Protein AF-0000000083708771 (afdb_homodimer)

InterPro domains:
  IPR000225 Armadillo [PS50176] (12-54)
  IPR011989 Armadillo-like helical [G3DSA:1.25.10.10] (1-60)
  IPR016024 Armadillo-type fold [SSF48371] (4-58)
  IPR044282 Armadillo repeat protein ABAP1/ARIA [PTHR46710] (1-66)

Radius of gyration: 15.19 Å; Cα contacts (8 Å, |Δi|>4): 179; chains: 2; bounding box: 45×36×31 Å

Sequence (158 aa):
DSHNQAGIAYNGGIEPLLKLLGTKNTSVQHNASFALYALADNEDNVAVIIKAGGFQKLHEGHFNAQLFIKVTNRTSFSHDSHNQAGIAYNGGIEPLLKLLGTKNTSVQHNASFALYALADNEDNVAVIIKAGGFQKLHEGHFNAQLFIKVTNRTSFSH

Foldseek 3Di:
DLVVLLVCLCVVLLVVLLVQLPDPDLVSVVVSLVVLLVQLVDVSSLVSCVVVVVVVSSVPRPDDPVS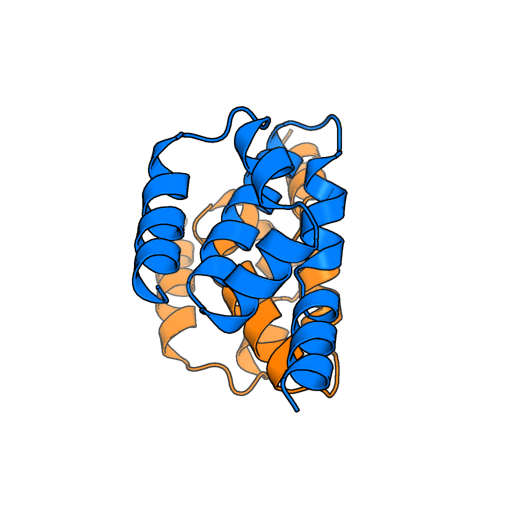VVVNVVVVVPVD/DLVVLLVCLCVVLVVVLLVQLPDPDLVSVVVSLVVLLVQLVDVSSLVSCVVVVVVVSSVPRPHDPVSVVVNVVVVVPVD

pLDDT: mean 77.41, std 18.1, range [29.41, 95.56]

Solvent-accessible surface area (backbone atoms only — not comparable to full-atom values): 8594 Å² total; per-residue (Å²): 105,71,68,62,51,39,50,44,44,37,74,21,44,47,47,68,31,56,58,37,52,71,48,90,46,64,68,26,24,49,44,16,50,52,23,51,53,56,47,40,74,37,70,69,43,36,54,43,38,52,75,72,48,40,56,61,57,49,59,71,36,93,51,68,71,70,61,50,47,58,49,49,54,54,60,57,56,78,107,105,72,67,63,51,40,50,44,44,38,74,21,44,48,47,67,30,55,57,39,53,71,48,90,46,64,68,27,24,49,45,15,50,51,25,50,52,55,46,38,74,37,69,70,40,35,54,42,38,52,75,71,48,41,55,62,55,49,61,70,37,93,53,67,71,68,61,50,49,59,49,50,55,54,59,57,56,80,108

Nearest PDB structures (foldseek):
  1g3j-assembly1_A  TM=8.060E-01  e=5.212E-01  Homo sapiens
  3sla-assembly5_E  TM=7.708E-01  e=6.229E-01  Homo sapiens
  1g3j-assembly1_A  TM=8.065E-01  e=5.931E-01  Homo sapiens
  3sla-assembly5_E  TM=7.714E-01  e=5.931E-01  Homo sapiens
  8j07-assembly1_t  TM=8.236E-01  e=2.654E+00  Homo sapiens

Secondary structure (DSSP, 8-state):
-HHHHHHHHIIIIIHHHHHHHTSS-HHHHHHHHHHHHHHTTSHHHHHHHHHTTHHHHHHHTT--THHHHHHHHHHTTT-/-HHHHHHHHIIIIIHHHHHHHTSS-HHHHHHHHHHHHHHTTSHHHHHHHHHTTHHHHHHHTT--THHHHHHHHHHTTT-

Structure (mmCIF, N/CA/C/O backbone):
data_AF-0000000083708771-model_v1
#
loop_
_entity.id
_entity.type
_entity.pdbx_description
1 polymer 'ARM repeat protein interacting WITH ABF2 protein'
#
loop_
_atom_site.group_PDB
_atom_site.id
_atom_site.type_symbol
_atom_site.label_atom_id
_atom_site.label_alt_id
_atom_site.label_comp_id
_atom_site.label_asym_id
_atom_site.label_entity_id
_atom_site.label_seq_id
_atom_site.pdbx_PDB_ins_code
_atom_site.Cartn_x
_atom_site.Cartn_y
_atom_site.Cartn_z
_atom_site.occupancy
_atom_site.B_iso_or_equiv
_atom_site.auth_seq_id
_atom_site.auth_comp_id
_atom_site.auth_asym_id
_atom_site.auth_atom_id
_atom_site.pdbx_PDB_model_num
ATOM 1 N N . ASP A 1 1 ? 10.445 -17.156 -13.078 1 48.72 1 ASP A N 1
ATOM 2 C CA . ASP A 1 1 ? 11.562 -16.297 -13.445 1 48.72 1 ASP A CA 1
ATOM 3 C C . ASP A 1 1 ? 11.547 -15 -12.633 1 48.72 1 ASP A C 1
ATOM 5 O O . ASP A 1 1 ? 10.5 -14.367 -12.492 1 48.72 1 ASP A O 1
ATOM 9 N N . SER A 1 2 ? 12.531 -14.945 -11.805 1 54.34 2 SER A N 1
ATOM 10 C CA . SER A 1 2 ? 12.727 -13.867 -10.852 1 54.34 2 SER A CA 1
ATOM 11 C C . SER A 1 2 ? 12.383 -12.516 -11.469 1 54.34 2 SER A C 1
ATOM 13 O O . SER A 1 2 ? 11.797 -11.648 -10.812 1 54.34 2 SER A O 1
ATOM 15 N N . HIS A 1 3 ? 12.781 -12.281 -12.789 1 56.25 3 HIS A N 1
ATOM 16 C CA . HIS A 1 3 ? 12.531 -11.008 -13.469 1 56.25 3 HIS A CA 1
ATOM 17 C C . HIS A 1 3 ? 11.039 -10.773 -13.664 1 56.25 3 HIS A C 1
ATOM 19 O O . HIS A 1 3 ? 10.562 -9.648 -13.516 1 56.25 3 HIS A O 1
ATOM 25 N N . ASN A 1 4 ? 10.344 -11.883 -14.023 1 63.12 4 ASN A N 1
ATOM 26 C CA . ASN A 1 4 ? 8.898 -11.758 -14.219 1 63.12 4 ASN A CA 1
ATOM 27 C C . ASN A 1 4 ? 8.188 -11.438 -12.906 1 63.12 4 ASN A C 1
ATOM 29 O O . ASN A 1 4 ? 7.297 -10.586 -12.867 1 63.12 4 ASN A O 1
ATOM 33 N N . GLN A 1 5 ? 8.867 -11.961 -11.859 1 71.5 5 GLN A N 1
ATOM 34 C CA . GLN A 1 5 ? 8.258 -11.742 -10.547 1 71.5 5 GLN A CA 1
ATOM 35 C C . GLN A 1 5 ? 8.523 -10.32 -10.055 1 71.5 5 GLN A C 1
ATOM 37 O O . GLN A 1 5 ? 7.645 -9.688 -9.461 1 71.5 5 GLN A O 1
ATOM 42 N N . ALA A 1 6 ? 9.734 -9.844 -10.523 1 74.69 6 ALA A N 1
ATOM 43 C CA . ALA A 1 6 ? 10.109 -8.492 -10.133 1 74.69 6 ALA A CA 1
ATOM 44 C C . ALA A 1 6 ? 9.203 -7.457 -10.797 1 74.69 6 ALA A C 1
ATOM 46 O O . ALA A 1 6 ? 8.789 -6.484 -10.156 1 74.69 6 ALA A O 1
ATOM 47 N N . GLY A 1 7 ? 8.93 -7.695 -12.047 1 83.44 7 GLY A N 1
ATOM 48 C CA . GLY A 1 7 ? 8.047 -6.785 -12.766 1 83.44 7 GLY A CA 1
ATOM 49 C C . GLY A 1 7 ? 6.621 -6.801 -12.25 1 83.44 7 GLY A C 1
ATOM 50 O O . GLY A 1 7 ? 5.98 -5.754 -12.148 1 83.44 7 GLY A O 1
ATOM 51 N N . ILE A 1 8 ? 6.207 -7.898 -11.914 1 84.56 8 ILE A N 1
ATOM 52 C CA . ILE A 1 8 ? 4.852 -8.055 -11.391 1 84.56 8 ILE A CA 1
ATOM 53 C C . ILE A 1 8 ? 4.734 -7.336 -10.047 1 84.56 8 ILE A C 1
ATOM 55 O O . ILE A 1 8 ? 3.771 -6.598 -9.812 1 84.56 8 ILE A O 1
ATOM 59 N N . ALA A 1 9 ? 5.75 -7.543 -9.242 1 86.5 9 ALA A N 1
ATOM 60 C CA . ALA A 1 9 ? 5.75 -6.859 -7.953 1 86.5 9 ALA A CA 1
ATOM 61 C C . ALA A 1 9 ? 5.781 -5.344 -8.133 1 86.5 9 ALA A C 1
ATOM 63 O O . ALA A 1 9 ? 5.012 -4.621 -7.5 1 86.5 9 ALA A O 1
ATOM 64 N N . TYR A 1 10 ? 6.609 -4.891 -9.07 1 91 10 TYR A N 1
ATOM 65 C CA . TYR A 1 10 ? 6.758 -3.461 -9.32 1 91 10 TYR A CA 1
ATOM 66 C C . TYR A 1 10 ? 5.449 -2.857 -9.82 1 91 10 TYR A C 1
ATOM 68 O O . TYR A 1 10 ? 4.988 -1.839 -9.297 1 91 10 TYR A O 1
ATOM 76 N N . ASN A 1 11 ? 4.805 -3.605 -10.664 1 85.81 11 ASN A N 1
ATOM 77 C CA . ASN A 1 11 ? 3.545 -3.123 -11.219 1 85.81 11 ASN A CA 1
ATOM 78 C C . ASN A 1 11 ? 2.377 -3.387 -10.273 1 85.81 11 ASN A C 1
ATOM 80 O O . ASN A 1 11 ? 1.306 -2.799 -10.43 1 85.81 11 ASN A O 1
ATOM 84 N N . GLY A 1 12 ? 2.613 -4.254 -9.312 1 86.5 12 GLY A N 1
ATOM 85 C CA . GLY A 1 12 ? 1.582 -4.707 -8.398 1 86.5 12 GLY A CA 1
ATOM 86 C C . GLY A 1 12 ? 1.463 -3.836 -7.16 1 86.5 12 GLY A C 1
ATOM 87 O O . GLY A 1 12 ? 1.267 -4.344 -6.055 1 86.5 12 GLY A O 1
ATOM 88 N N . GLY A 1 13 ? 1.704 -2.584 -7.27 1 92.25 13 GLY A N 1
ATOM 89 C CA . GLY A 1 13 ? 1.454 -1.682 -6.16 1 92.25 13 GLY A CA 1
ATOM 90 C C . GLY A 1 13 ? 2.678 -0.881 -5.754 1 92.25 13 GLY A C 1
ATOM 91 O O . GLY A 1 13 ? 2.559 0.255 -5.289 1 92.25 13 GLY A O 1
ATOM 92 N N . ILE A 1 14 ? 3.789 -1.375 -6.035 1 95 14 ILE A N 1
ATOM 93 C CA . ILE A 1 14 ? 5.004 -0.726 -5.555 1 95 14 ILE A CA 1
ATOM 94 C C . ILE A 1 14 ? 5.238 0.568 -6.332 1 95 14 ILE A C 1
ATOM 96 O O . ILE A 1 14 ? 5.496 1.618 -5.738 1 95 14 ILE A O 1
ATOM 100 N N . GLU A 1 15 ? 5.078 0.518 -7.602 1 95.19 15 GLU A N 1
ATOM 101 C CA . GLU A 1 15 ? 5.379 1.677 -8.438 1 95.19 15 GLU A CA 1
ATOM 102 C C . GLU A 1 15 ? 4.492 2.863 -8.07 1 95.19 15 GLU A C 1
ATOM 104 O O . GLU A 1 15 ? 4.988 3.959 -7.809 1 95.19 15 GLU A O 1
ATOM 109 N N . PRO A 1 16 ? 3.209 2.672 -8.078 1 95.38 16 PRO A N 1
ATOM 110 C CA . PRO A 1 16 ? 2.396 3.84 -7.727 1 95.38 16 PRO A CA 1
ATOM 111 C C . PRO A 1 16 ? 2.68 4.355 -6.316 1 95.38 16 PRO A C 1
ATOM 113 O O . PRO A 1 16 ? 2.631 5.566 -6.078 1 95.38 16 PRO A O 1
ATOM 116 N N . LEU A 1 17 ? 2.971 3.512 -5.414 1 95.56 17 LEU A N 1
ATOM 117 C CA . LEU A 1 17 ? 3.254 3.941 -4.051 1 95.56 17 LEU A CA 1
ATOM 118 C C . LEU A 1 17 ? 4.582 4.688 -3.977 1 95.56 17 LEU A C 1
ATOM 120 O O . LEU A 1 17 ? 4.707 5.672 -3.244 1 95.56 17 LEU A O 1
ATOM 124 N N . LEU A 1 18 ? 5.543 4.258 -4.777 1 94.5 18 LEU A N 1
ATOM 125 C CA . LEU A 1 18 ? 6.816 4.969 -4.836 1 94.5 18 LEU A CA 1
ATOM 126 C C . LEU A 1 18 ? 6.629 6.363 -5.422 1 94.5 18 LEU A C 1
ATOM 128 O O . LEU A 1 18 ? 7.242 7.324 -4.949 1 94.5 18 LEU A O 1
ATOM 132 N N . LYS A 1 19 ? 5.855 6.469 -6.367 1 93.69 19 LYS A N 1
ATOM 133 C CA . LYS A 1 19 ? 5.57 7.766 -6.973 1 93.69 19 LYS A CA 1
ATOM 134 C C . LYS A 1 19 ? 4.93 8.719 -5.969 1 93.69 19 LYS A C 1
ATOM 136 O O . LYS A 1 19 ? 5.23 9.914 -5.953 1 93.69 19 LYS A O 1
ATOM 141 N N . LEU A 1 20 ? 4.133 8.227 -5.137 1 93.12 20 LEU A N 1
ATOM 142 C CA . LEU A 1 20 ? 3.428 9.039 -4.148 1 93.12 20 LEU A CA 1
ATOM 143 C C . LEU A 1 20 ? 4.383 9.523 -3.066 1 93.12 20 LEU A C 1
ATOM 145 O O . LEU A 1 20 ? 4.102 10.508 -2.379 1 93.12 20 LEU A O 1
ATOM 149 N N . LEU A 1 21 ? 5.523 8.836 -2.895 1 90.5 21 LEU A N 1
ATOM 150 C CA . LEU A 1 21 ? 6.52 9.297 -1.938 1 90.5 21 LEU A CA 1
ATOM 151 C C . LEU A 1 21 ? 7.102 10.641 -2.367 1 90.5 21 LEU A C 1
ATOM 153 O O . LEU A 1 21 ? 7.629 11.391 -1.54 1 90.5 21 LEU A O 1
ATOM 157 N N . GLY A 1 22 ? 6.969 10.891 -3.639 1 88.5 22 GLY A N 1
ATOM 158 C CA . GLY A 1 22 ? 7.543 12.117 -4.164 1 88.5 22 GLY A CA 1
ATOM 159 C C . GLY A 1 22 ? 6.609 13.312 -4.055 1 88.5 22 GLY A C 1
ATOM 160 O O . GLY A 1 22 ? 6.977 14.43 -4.422 1 88.5 22 GLY A O 1
ATOM 161 N N . THR A 1 23 ? 5.516 13.133 -3.588 1 87.5 23 THR A N 1
ATOM 162 C CA . THR A 1 23 ? 4.543 14.211 -3.502 1 87.5 23 THR A CA 1
ATOM 163 C C . THR A 1 23 ? 4.863 15.141 -2.334 1 87.5 23 THR A C 1
ATOM 165 O O . THR A 1 23 ? 5.582 14.758 -1.409 1 87.5 23 THR A O 1
ATOM 168 N N . LYS A 1 24 ? 4.277 16.391 -2.354 1 85.81 24 LYS A N 1
ATOM 169 C CA . LYS A 1 24 ? 4.547 17.391 -1.315 1 85.81 24 LYS A CA 1
ATOM 170 C C . LYS A 1 24 ? 3.555 17.25 -0.163 1 85.81 24 LYS A C 1
ATOM 172 O O . LYS A 1 24 ? 3.73 17.875 0.886 1 85.81 24 LYS A O 1
ATOM 177 N N . ASN A 1 25 ? 2.66 16.438 -0.28 1 87.44 25 ASN A N 1
ATOM 178 C CA . ASN A 1 25 ? 1.674 16.25 0.779 1 87.44 25 ASN A CA 1
ATOM 179 C C . ASN A 1 25 ? 2.133 15.211 1.796 1 87.44 25 ASN A C 1
ATOM 181 O O . ASN A 1 25 ? 2.314 14.047 1.455 1 87.44 25 ASN A O 1
ATOM 185 N N . THR A 1 26 ? 2.256 15.672 3.018 1 87.44 26 THR A N 1
ATOM 186 C CA . THR A 1 26 ? 2.82 14.82 4.062 1 87.44 26 THR A CA 1
ATOM 187 C C . THR A 1 26 ? 1.908 13.625 4.34 1 87.44 26 THR A C 1
ATOM 189 O O . THR A 1 26 ? 2.385 12.523 4.602 1 87.44 26 THR A O 1
ATOM 192 N N . SER A 1 27 ? 0.647 13.797 4.371 1 86.88 27 SER A N 1
ATOM 193 C CA . SER A 1 27 ? -0.289 12.711 4.645 1 86.88 27 SER A CA 1
ATOM 194 C C . SER A 1 27 ? -0.213 11.633 3.57 1 86.88 27 SER A C 1
ATOM 196 O O . SER A 1 27 ? -0.247 10.438 3.875 1 86.88 27 SER A O 1
ATOM 198 N N . VAL A 1 28 ? -0.076 12.094 2.365 1 90.56 28 VAL A N 1
ATOM 199 C CA . VAL A 1 28 ? 0.037 11.164 1.245 1 90.56 28 VAL A CA 1
ATOM 200 C C . VAL A 1 28 ? 1.359 10.406 1.333 1 90.56 28 VAL A C 1
ATOM 202 O O . VAL A 1 28 ? 1.397 9.188 1.14 1 90.56 28 VAL A O 1
ATOM 205 N N . GLN A 1 29 ? 2.395 11.125 1.696 1 89.06 29 GLN A N 1
ATOM 206 C CA . GLN A 1 29 ? 3.701 10.5 1.855 1 89.06 29 GLN A CA 1
ATOM 207 C C . GLN A 1 29 ? 3.676 9.445 2.961 1 89.06 29 GLN A C 1
ATOM 209 O O . GLN A 1 29 ? 4.254 8.367 2.811 1 89.06 29 GLN A O 1
ATOM 214 N N . HIS A 1 30 ? 3.023 9.766 3.975 1 88.44 30 HIS A N 1
ATOM 215 C CA . HIS A 1 30 ? 2.926 8.852 5.109 1 88.44 30 HIS A CA 1
ATOM 216 C C . HIS A 1 30 ? 2.172 7.582 4.734 1 88.44 30 HIS A C 1
ATOM 218 O O . HIS A 1 30 ? 2.621 6.477 5.035 1 88.44 30 HIS A O 1
ATOM 224 N N . ASN A 1 31 ? 1.025 7.707 4.156 1 91.19 31 ASN A N 1
ATOM 225 C CA . ASN A 1 31 ? 0.252 6.551 3.719 1 91.19 31 ASN A CA 1
ATOM 226 C C . ASN A 1 31 ? 1.057 5.668 2.771 1 91.19 31 ASN A C 1
ATOM 228 O O . ASN A 1 31 ? 1.068 4.441 2.92 1 91.19 31 ASN A O 1
ATOM 232 N N . ALA A 1 32 ? 1.739 6.301 1.824 1 93.44 32 ALA A N 1
ATOM 233 C CA . ALA A 1 32 ? 2.525 5.555 0.847 1 93.44 32 ALA A CA 1
ATOM 234 C C . ALA A 1 32 ? 3.656 4.785 1.523 1 93.44 32 ALA A C 1
ATOM 236 O O . ALA A 1 32 ? 3.885 3.611 1.224 1 93.44 32 ALA A O 1
ATOM 237 N N . SER A 1 33 ? 4.32 5.469 2.459 1 91.44 33 SER A N 1
ATOM 238 C CA . SER A 1 33 ? 5.414 4.816 3.172 1 91.44 33 SER A CA 1
ATOM 239 C C . SER A 1 33 ? 4.914 3.611 3.965 1 91.44 33 SER A C 1
ATOM 241 O O . SER A 1 33 ? 5.547 2.553 3.961 1 91.44 33 SER A O 1
ATOM 243 N N . PHE A 1 34 ? 3.838 3.777 4.543 1 88.94 34 PHE A N 1
ATOM 244 C CA . PHE A 1 34 ? 3.256 2.711 5.352 1 88.94 34 PHE A CA 1
ATOM 245 C C . PHE A 1 34 ? 2.928 1.498 4.488 1 88.94 34 PHE A C 1
ATOM 247 O O . PHE A 1 34 ? 3.236 0.364 4.859 1 88.94 34 PHE A O 1
ATOM 254 N N . ALA A 1 35 ? 2.236 1.744 3.402 1 93.81 35 ALA A N 1
ATOM 255 C CA . ALA A 1 35 ? 1.879 0.672 2.477 1 93.81 35 ALA A CA 1
ATOM 256 C C . ALA A 1 35 ? 3.123 -0.048 1.963 1 93.81 35 ALA A C 1
ATOM 258 O O . ALA A 1 35 ? 3.148 -1.278 1.887 1 93.81 35 ALA A O 1
ATOM 259 N N . LEU A 1 36 ? 4.152 0.737 1.608 1 93.25 36 LEU A N 1
ATOM 260 C CA . LEU A 1 36 ? 5.387 0.154 1.093 1 93.25 36 LEU A CA 1
ATOM 261 C C . LEU A 1 36 ? 6.07 -0.7 2.156 1 93.25 36 LEU A C 1
ATOM 263 O O . LEU A 1 36 ? 6.609 -1.767 1.85 1 93.25 36 LEU A O 1
ATOM 267 N N . TYR A 1 37 ? 6.02 -0.249 3.32 1 89.56 37 TYR A N 1
ATOM 268 C CA . TYR A 1 37 ? 6.578 -1.041 4.41 1 89.56 37 TYR A CA 1
ATOM 269 C C . TYR A 1 37 ? 5.828 -2.355 4.57 1 89.56 37 TYR A C 1
ATOM 271 O O . TYR A 1 37 ? 6.434 -3.396 4.844 1 89.56 37 TYR A O 1
ATOM 279 N N . ALA A 1 38 ? 4.574 -2.301 4.531 1 90 38 ALA A N 1
ATOM 280 C CA . ALA A 1 38 ? 3.766 -3.516 4.598 1 90 38 ALA A CA 1
ATOM 281 C C . ALA A 1 38 ? 4.148 -4.492 3.488 1 90 38 ALA A C 1
ATOM 283 O O . ALA A 1 38 ? 4.301 -5.691 3.732 1 90 38 ALA A O 1
ATOM 284 N N . LEU A 1 39 ? 4.324 -3.979 2.314 1 92.31 39 LEU A N 1
ATOM 285 C CA . LEU A 1 39 ? 4.664 -4.82 1.173 1 92.31 39 LEU A CA 1
ATOM 286 C C . LEU A 1 39 ? 6.082 -5.367 1.305 1 92.31 39 LEU A C 1
ATOM 288 O O . LEU A 1 39 ? 6.398 -6.422 0.744 1 92.31 39 LEU A O 1
ATOM 292 N N . ALA A 1 40 ? 6.918 -4.703 2.068 1 90.56 40 ALA A N 1
ATOM 293 C CA . ALA A 1 40 ? 8.312 -5.09 2.24 1 90.56 40 ALA A CA 1
ATOM 294 C C . ALA A 1 40 ? 8.445 -6.285 3.18 1 90.56 40 ALA A C 1
ATOM 296 O O . ALA A 1 40 ? 9.539 -6.805 3.387 1 90.56 40 ALA A O 1
ATOM 297 N N . ASP A 1 41 ? 7.305 -6.66 3.723 1 87.06 41 ASP A N 1
ATOM 298 C CA . ASP A 1 41 ? 7.32 -7.879 4.527 1 87.06 41 ASP A CA 1
ATOM 299 C C . ASP A 1 41 ? 7.621 -9.102 3.666 1 87.06 41 ASP A C 1
ATOM 301 O O . ASP A 1 41 ? 7.977 -10.164 4.188 1 87.06 41 ASP A O 1
ATOM 305 N N . ASN A 1 42 ? 7.414 -8.961 2.396 1 86.94 42 ASN A N 1
ATOM 306 C CA . ASN A 1 42 ? 7.75 -9.984 1.414 1 86.94 42 ASN A CA 1
ATOM 307 C C . ASN A 1 42 ? 9.133 -9.75 0.809 1 86.94 42 ASN A C 1
ATOM 309 O O . ASN A 1 42 ? 9.414 -8.664 0.308 1 86.94 42 ASN A O 1
ATOM 313 N N . GLU A 1 43 ? 9.953 -10.805 0.832 1 86.44 43 GLU A N 1
ATOM 314 C CA . GLU A 1 43 ? 11.336 -10.672 0.388 1 86.44 43 GLU A CA 1
ATOM 315 C C . GLU A 1 43 ? 11.414 -10.258 -1.08 1 86.44 43 GLU A C 1
ATOM 317 O O . GLU A 1 43 ? 12.289 -9.492 -1.475 1 86.44 43 GLU A O 1
ATOM 322 N N . ASP A 1 44 ? 10.562 -10.758 -1.894 1 86.88 44 ASP A N 1
ATOM 323 C CA . ASP A 1 44 ? 10.523 -10.383 -3.305 1 86.88 44 ASP A CA 1
ATOM 324 C C . ASP A 1 44 ? 10.211 -8.898 -3.471 1 86.88 44 ASP A C 1
ATOM 326 O O . ASP A 1 44 ? 10.836 -8.219 -4.289 1 86.88 44 ASP A O 1
ATOM 330 N N . ASN A 1 45 ? 9.258 -8.445 -2.682 1 92.12 45 ASN A N 1
ATOM 331 C CA . ASN A 1 45 ? 8.906 -7.027 -2.721 1 92.12 45 ASN A CA 1
ATOM 332 C C . ASN A 1 45 ? 10.055 -6.152 -2.238 1 92.12 45 ASN A C 1
ATOM 334 O O . ASN A 1 45 ? 10.305 -5.082 -2.797 1 92.12 45 ASN A O 1
ATOM 338 N N . VAL A 1 46 ? 10.781 -6.617 -1.225 1 89.88 46 VAL A N 1
ATOM 339 C CA . VAL A 1 46 ? 11.914 -5.867 -0.694 1 89.88 46 VAL A CA 1
ATOM 340 C C . VAL A 1 46 ? 12.953 -5.656 -1.793 1 89.88 46 VAL A C 1
ATOM 342 O O . VAL A 1 46 ? 13.445 -4.539 -1.984 1 89.88 46 VAL A O 1
ATOM 345 N N . ALA A 1 47 ? 13.289 -6.676 -2.439 1 89.56 47 ALA A N 1
ATOM 346 C CA . ALA A 1 47 ? 14.273 -6.594 -3.514 1 89.56 47 ALA A CA 1
ATOM 347 C C . ALA A 1 47 ? 13.836 -5.59 -4.582 1 89.56 47 ALA A C 1
ATOM 349 O O . ALA A 1 47 ? 14.656 -4.812 -5.074 1 89.56 47 ALA A O 1
ATOM 350 N N . VAL A 1 48 ? 12.609 -5.605 -4.879 1 92 48 VAL A N 1
ATOM 351 C CA . VAL A 1 48 ? 12.078 -4.727 -5.918 1 92 48 VAL A CA 1
ATOM 352 C C . VAL A 1 48 ? 12.125 -3.275 -5.438 1 92 48 VAL A C 1
ATOM 354 O O . VAL A 1 48 ? 12.508 -2.377 -6.188 1 92 48 VAL A O 1
ATOM 357 N N . ILE A 1 49 ? 11.758 -3.025 -4.191 1 92.12 49 ILE A N 1
ATOM 358 C CA . ILE A 1 49 ? 11.766 -1.686 -3.615 1 92.12 49 ILE A CA 1
ATOM 359 C C . ILE A 1 49 ? 13.195 -1.144 -3.602 1 92.12 49 ILE A C 1
ATOM 361 O O . ILE A 1 49 ? 13.438 0.004 -3.984 1 92.12 49 ILE A O 1
ATOM 365 N N . ILE A 1 50 ? 14.148 -1.964 -3.248 1 89.38 50 ILE A N 1
ATOM 366 C CA . ILE A 1 50 ? 15.547 -1.558 -3.195 1 89.38 50 ILE A CA 1
ATOM 367 C C . ILE A 1 50 ? 16.047 -1.228 -4.602 1 89.38 50 ILE A C 1
ATOM 369 O O . ILE A 1 50 ? 16.641 -0.172 -4.824 1 89.38 50 ILE A O 1
ATOM 373 N N . LYS A 1 51 ? 15.773 -2.037 -5.488 1 91.62 51 LYS A N 1
ATOM 374 C CA . LYS A 1 51 ? 16.219 -1.859 -6.867 1 91.62 51 LYS A CA 1
ATOM 375 C C . LYS A 1 51 ? 15.609 -0.604 -7.484 1 91.62 51 LYS A C 1
ATOM 377 O O . LYS A 1 51 ? 16.25 0.071 -8.297 1 91.62 51 LYS A O 1
ATOM 382 N N . ALA A 1 52 ? 14.414 -0.21 -7.055 1 92.06 52 ALA A N 1
ATOM 383 C CA . ALA A 1 52 ? 13.703 0.945 -7.598 1 92.06 52 ALA A CA 1
ATOM 384 C C . ALA A 1 52 ? 14.125 2.229 -6.883 1 92.06 52 ALA A C 1
ATOM 386 O O . ALA A 1 52 ? 13.602 3.307 -7.18 1 92.06 52 ALA A O 1
ATOM 387 N N . GLY A 1 53 ? 15.008 2.113 -5.898 1 88.69 53 GLY A N 1
ATOM 388 C CA . GLY A 1 53 ? 15.469 3.289 -5.176 1 88.69 53 GLY A CA 1
ATOM 389 C C . GLY A 1 53 ? 14.531 3.705 -4.059 1 88.69 53 GLY A C 1
ATOM 390 O O . GLY A 1 53 ? 14.547 4.863 -3.633 1 88.69 53 GLY A O 1
ATOM 391 N N . GLY A 1 54 ? 13.711 2.787 -3.742 1 89 54 GLY A N 1
ATOM 392 C CA . GLY A 1 54 ? 12.711 3.084 -2.732 1 89 54 GLY A CA 1
ATOM 393 C C . GLY A 1 54 ? 13.297 3.328 -1.356 1 89 54 GLY A C 1
ATOM 394 O O . GLY A 1 54 ? 12.789 4.148 -0.591 1 89 54 GLY A O 1
ATOM 395 N N . PHE A 1 55 ? 14.398 2.746 -1.116 1 81.69 55 PHE A N 1
ATOM 396 C CA . PHE A 1 55 ? 15.016 2.873 0.198 1 81.69 55 PHE A CA 1
ATOM 397 C C . PHE A 1 55 ? 15.453 4.309 0.453 1 81.69 55 PHE A C 1
ATOM 399 O O . PHE A 1 55 ? 15.266 4.836 1.553 1 81.69 55 PHE A O 1
ATOM 406 N N . GLN A 1 56 ? 16.047 4.883 -0.459 1 83.56 56 GLN A N 1
ATOM 407 C CA . GLN A 1 56 ? 16.484 6.27 -0.319 1 83.56 56 GLN A CA 1
ATOM 408 C C . GLN A 1 56 ? 15.289 7.199 -0.129 1 83.56 56 GLN A C 1
ATOM 410 O O . GLN A 1 56 ? 15.328 8.094 0.717 1 83.56 56 GLN A O 1
ATOM 415 N N . LYS A 1 57 ? 14.273 6.961 -0.825 1 83.25 57 LYS A N 1
ATOM 416 C CA . LYS A 1 57 ? 13.086 7.801 -0.759 1 83.25 57 LYS A CA 1
ATOM 417 C C . LYS A 1 57 ? 12.375 7.652 0.586 1 83.25 57 LYS A C 1
ATOM 419 O O . LYS A 1 57 ? 11.875 8.633 1.143 1 83.25 57 LYS A O 1
ATOM 424 N N . LEU A 1 58 ? 12.352 6.48 1.059 1 84.62 58 LEU A N 1
ATOM 425 C CA . LEU A 1 58 ? 11.719 6.199 2.34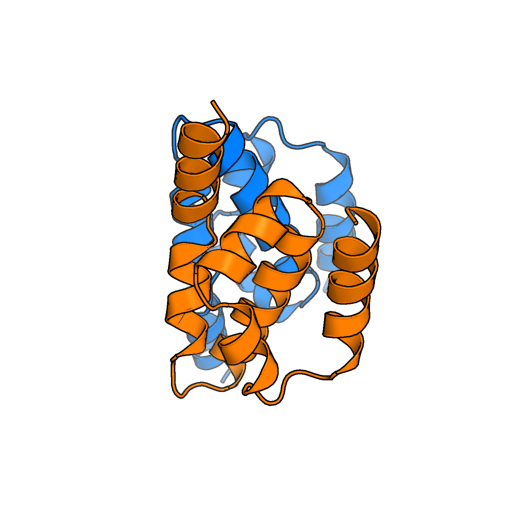4 1 84.62 58 LEU A CA 1
ATOM 426 C C . LEU A 1 58 ? 12.516 6.816 3.488 1 84.62 58 LEU A C 1
ATOM 428 O O . LEU A 1 58 ? 11.938 7.289 4.469 1 84.62 58 LEU A O 1
ATOM 432 N N . HIS A 1 59 ? 13.766 6.762 3.367 1 75.25 59 HIS A N 1
ATOM 433 C CA . HIS A 1 59 ? 14.664 7.336 4.363 1 75.25 59 HIS A CA 1
ATOM 434 C C . HIS A 1 59 ? 14.586 8.859 4.363 1 75.25 59 HIS A C 1
ATOM 436 O O . HIS A 1 59 ? 14.633 9.484 5.422 1 75.25 59 HIS A O 1
ATOM 442 N N . GLU A 1 60 ? 14.531 9.406 3.27 1 71.5 60 GLU A N 1
ATOM 443 C CA . GLU A 1 60 ? 14.453 10.859 3.152 1 71.5 60 GLU A CA 1
ATOM 444 C C . GLU A 1 60 ? 13.117 11.391 3.662 1 71.5 60 GLU A C 1
ATOM 446 O O . GLU A 1 60 ? 13.031 12.523 4.133 1 71.5 60 GLU A O 1
ATOM 451 N N . GLY A 1 61 ? 12.266 10.508 3.533 1 60.59 61 GLY A N 1
ATOM 452 C CA . GLY A 1 61 ? 10.992 10.945 4.07 1 60.59 61 GLY A CA 1
ATOM 453 C C . GLY A 1 61 ? 10.93 10.898 5.586 1 60.59 61 GLY A C 1
ATOM 454 O O . GLY A 1 61 ? 11.828 10.344 6.23 1 60.59 61 GLY A O 1
ATOM 455 N N . HIS A 1 62 ? 10.531 11.875 6.281 1 55.41 62 HIS A N 1
ATOM 456 C CA . HIS A 1 62 ? 10.398 12 7.727 1 55.41 62 HIS A CA 1
ATOM 457 C C . HIS A 1 62 ? 9.867 10.711 8.344 1 55.41 62 HIS A C 1
ATOM 459 O O . HIS A 1 62 ? 9.148 10.742 9.344 1 55.41 62 HIS A O 1
ATOM 465 N N . PHE A 1 63 ? 10 9.664 7.598 1 54.72 63 PHE A N 1
ATOM 466 C CA . PHE A 1 63 ? 9.344 8.492 8.172 1 54.72 63 PHE A CA 1
ATOM 467 C C . PHE A 1 63 ? 10.289 7.742 9.102 1 54.72 63 PHE A C 1
ATOM 469 O O . PHE A 1 63 ? 11.508 7.754 8.898 1 54.72 63 PHE A O 1
ATOM 476 N N . ASN A 1 64 ? 9.844 7.426 10.258 1 52.66 64 ASN A N 1
ATOM 477 C CA . ASN A 1 64 ? 10.523 6.926 11.445 1 52.66 64 ASN A CA 1
ATOM 478 C C . ASN A 1 64 ? 11.469 5.777 11.109 1 52.66 64 ASN A C 1
ATOM 480 O O . ASN A 1 64 ? 11.117 4.883 10.344 1 52.66 64 ASN A O 1
ATOM 484 N N . ALA A 1 65 ? 12.781 5.926 11.398 1 46.19 65 ALA A N 1
ATOM 485 C CA . ALA A 1 65 ? 13.953 5.059 11.469 1 46.19 65 ALA A CA 1
ATOM 486 C C . ALA A 1 65 ? 13.562 3.625 11.812 1 46.19 65 ALA A C 1
ATOM 488 O O . ALA A 1 65 ? 14.188 2.672 11.344 1 46.19 65 ALA A O 1
ATOM 489 N N . GLN A 1 66 ? 12.609 3.477 12.578 1 51.44 66 GLN A N 1
ATOM 490 C CA . GLN A 1 66 ? 12.352 2.143 13.109 1 51.44 66 GLN A CA 1
ATOM 491 C C . GLN A 1 66 ? 11.883 1.19 12.016 1 51.44 66 GLN A C 1
ATOM 493 O O . GLN A 1 66 ? 12.047 -0.027 12.133 1 51.44 66 GLN A O 1
ATOM 498 N N . LEU A 1 67 ? 11.234 1.674 11.07 1 50.75 67 LEU A N 1
ATOM 499 C CA . LEU A 1 67 ? 10.703 0.839 10 1 50.75 67 LEU A CA 1
ATOM 500 C C . LEU A 1 67 ? 11.828 0.245 9.164 1 50.75 67 LEU A C 1
ATOM 502 O O . LEU A 1 67 ? 11.727 -0.896 8.703 1 50.75 67 LEU A O 1
ATOM 506 N N . PHE A 1 68 ? 12.875 1.027 9.055 1 52.81 68 PHE A N 1
ATOM 507 C CA . PHE A 1 68 ? 14.008 0.546 8.273 1 52.81 68 PHE A CA 1
ATOM 508 C C . PHE A 1 68 ? 14.688 -0.627 8.969 1 52.81 68 PHE A C 1
ATOM 510 O O . PHE A 1 68 ? 15.242 -1.507 8.312 1 52.81 68 PHE A O 1
ATOM 517 N N . ILE A 1 69 ? 14.438 -0.645 10.164 1 54.59 69 ILE A N 1
ATOM 518 C CA . ILE A 1 69 ? 15.125 -1.731 10.859 1 54.59 69 ILE A CA 1
ATOM 519 C C . ILE A 1 69 ? 14.555 -3.072 10.398 1 54.59 69 ILE A C 1
ATOM 521 O O . ILE A 1 69 ? 15.297 -4.043 10.234 1 54.59 69 ILE A O 1
ATOM 525 N N . LYS A 1 70 ? 13.297 -3.016 10.219 1 53.41 70 LYS A N 1
ATOM 526 C CA . LYS A 1 70 ? 12.734 -4.309 9.844 1 53.41 70 LYS A CA 1
ATOM 527 C C . LYS A 1 70 ? 13.203 -4.738 8.461 1 53.41 70 LYS A C 1
ATOM 529 O O . LYS A 1 70 ? 13.469 -5.918 8.227 1 53.41 70 LYS A O 1
ATOM 534 N N . VAL A 1 71 ? 13.352 -3.742 7.672 1 53.94 71 VAL A N 1
ATOM 535 C CA . VAL A 1 71 ? 13.75 -4.059 6.305 1 53.94 71 VAL A CA 1
ATOM 536 C C . VAL A 1 71 ? 15.219 -4.484 6.285 1 53.94 71 VAL A C 1
ATOM 538 O O . VAL A 1 71 ? 15.594 -5.398 5.543 1 53.94 71 VAL A O 1
ATOM 541 N N . THR A 1 72 ? 15.984 -3.711 7.039 1 54.44 72 THR A N 1
ATOM 542 C CA . THR A 1 72 ? 17.406 -4.008 7.047 1 54.44 72 THR A CA 1
ATOM 543 C C . THR A 1 72 ? 17.672 -5.375 7.672 1 54.44 72 THR A C 1
ATOM 545 O O . THR A 1 72 ? 18.625 -6.066 7.285 1 54.44 72 THR A O 1
ATOM 548 N N . ASN A 1 73 ? 16.812 -5.543 8.57 1 54.31 73 ASN A N 1
ATOM 549 C CA . ASN A 1 73 ? 17.062 -6.84 9.188 1 54.31 73 ASN A CA 1
ATOM 550 C C . ASN A 1 73 ? 16.734 -7.988 8.234 1 54.31 73 ASN A C 1
ATOM 552 O O . ASN A 1 73 ? 17.375 -9.039 8.281 1 54.31 73 ASN A O 1
ATOM 556 N N . ARG A 1 74 ? 15.859 -7.656 7.512 1 49.75 74 ARG A N 1
ATOM 557 C CA . ARG A 1 74 ? 15.5 -8.711 6.562 1 49.75 74 ARG A CA 1
ATOM 558 C C . ARG A 1 74 ? 16.484 -8.758 5.402 1 49.75 74 ARG A C 1
ATOM 560 O O . ARG A 1 74 ? 16.719 -9.812 4.816 1 49.75 74 ARG A O 1
ATOM 567 N N . THR A 1 75 ? 16.875 -7.707 4.945 1 49.78 75 THR A N 1
ATOM 568 C CA . THR A 1 75 ? 17.922 -7.723 3.92 1 49.78 75 THR A CA 1
ATOM 569 C C . THR A 1 75 ? 19.219 -8.305 4.473 1 49.78 75 THR A C 1
ATOM 571 O O . THR A 1 75 ? 20.094 -8.711 3.707 1 49.78 75 THR A O 1
ATOM 574 N N . SER A 1 76 ? 19.375 -8.086 5.676 1 45.72 76 SER A N 1
ATOM 575 C CA . SER A 1 76 ? 20.625 -8.648 6.191 1 45.72 76 SER A CA 1
ATOM 576 C C . SER A 1 76 ? 20.641 -10.164 6.062 1 45.72 76 SER A C 1
ATOM 578 O O . SER A 1 76 ? 21.688 -10.797 6.223 1 45.72 76 SER A O 1
ATOM 580 N N . PHE A 1 77 ? 19.578 -10.789 5.984 1 38.16 77 PHE A N 1
ATOM 581 C CA . PHE A 1 77 ? 19.719 -12.242 6.004 1 38.16 77 PHE A CA 1
ATOM 582 C C . PHE A 1 77 ? 20.203 -12.758 4.656 1 38.16 77 PHE A C 1
ATOM 584 O O . PHE A 1 77 ? 20.812 -13.836 4.578 1 38.16 77 PHE A O 1
ATOM 591 N N . SER A 1 78 ? 19.766 -12.203 3.602 1 38.28 78 SER A N 1
ATOM 592 C CA . SER A 1 78 ? 20.188 -12.945 2.422 1 38.28 78 SER A CA 1
ATOM 593 C C . SER A 1 78 ? 21.672 -12.734 2.15 1 38.28 78 SER A C 1
ATOM 595 O O . SER A 1 78 ? 22.203 -13.211 1.14 1 38.28 78 SER A O 1
ATOM 597 N N . HIS A 1 79 ? 22.484 -12.234 3.041 1 29.41 79 HIS A N 1
ATOM 598 C CA . HIS A 1 79 ? 23.875 -12.461 2.65 1 29.41 79 HIS A CA 1
ATOM 599 C C . HIS A 1 79 ? 24.328 -13.875 2.99 1 29.41 79 HIS A C 1
ATOM 601 O O . HIS A 1 79 ? 23.906 -14.438 4.008 1 29.41 79 HIS A O 1
ATOM 607 N N . ASP B 1 1 ? -11.109 19.672 7.461 1 49 1 ASP B N 1
ATOM 608 C CA . ASP B 1 1 ? -12.359 19.281 6.82 1 49 1 ASP B CA 1
ATOM 609 C C . ASP B 1 1 ? -12.297 17.844 6.316 1 49 1 ASP B C 1
ATOM 611 O O . ASP B 1 1 ? -11.312 17.438 5.691 1 49 1 ASP B O 1
ATOM 615 N N . SER B 1 2 ? -13.094 17.062 6.988 1 54.53 2 SER B N 1
ATOM 616 C CA . SER B 1 2 ? -13.188 15.625 6.766 1 54.53 2 SER B CA 1
ATOM 617 C C . SER B 1 2 ? -13.125 15.281 5.281 1 54.53 2 SER B C 1
ATOM 619 O O . SER B 1 2 ? -12.516 14.289 4.891 1 54.53 2 SER B O 1
ATOM 621 N N . HIS B 1 3 ? -13.805 16.109 4.391 1 56.09 3 HIS B N 1
ATOM 622 C CA . HIS B 1 3 ? -13.828 15.867 2.953 1 56.09 3 HIS B CA 1
ATOM 623 C C . HIS B 1 3 ? -12.438 16.016 2.344 1 56.09 3 HIS B C 1
ATOM 625 O O . HIS B 1 3 ? -12.047 15.25 1.466 1 56.09 3 HIS B O 1
ATOM 631 N N . ASN B 1 4 ? -11.719 17.062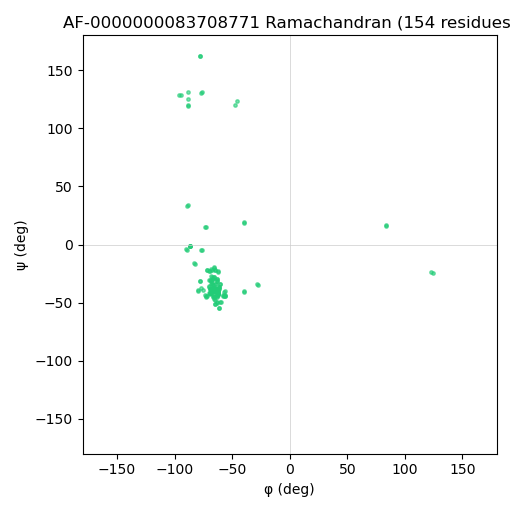 2.852 1 63.41 4 ASN B N 1
ATOM 632 C CA . ASN B 1 4 ? -10.375 17.281 2.342 1 63.41 4 ASN B CA 1
ATOM 633 C C . ASN B 1 4 ? -9.438 16.141 2.734 1 63.41 4 ASN B C 1
ATOM 635 O O . ASN B 1 4 ? -8.641 15.68 1.917 1 63.41 4 ASN B O 1
ATOM 639 N N . GLN B 1 5 ? -9.828 15.586 3.906 1 71.31 5 GLN B N 1
ATOM 640 C CA . GLN B 1 5 ? -8.992 14.5 4.395 1 71.31 5 GLN B CA 1
ATOM 641 C C . GLN B 1 5 ? -9.281 13.203 3.643 1 71.31 5 GLN B C 1
ATOM 643 O O . GLN B 1 5 ? -8.359 12.445 3.324 1 71.31 5 GLN B O 1
ATOM 648 N N . ALA B 1 6 ? -10.602 13.148 3.238 1 74.5 6 ALA B N 1
ATOM 649 C CA . ALA B 1 6 ? -11.016 11.961 2.504 1 74.5 6 ALA B CA 1
ATOM 650 C C . ALA B 1 6 ? -10.383 11.922 1.117 1 74.5 6 ALA B C 1
ATOM 652 O O . ALA B 1 6 ? -9.938 10.867 0.66 1 74.5 6 ALA B O 1
ATOM 653 N N . GLY B 1 7 ? -10.352 13.07 0.501 1 83.5 7 GLY B N 1
ATOM 654 C CA . GLY B 1 7 ? -9.742 13.148 -0.815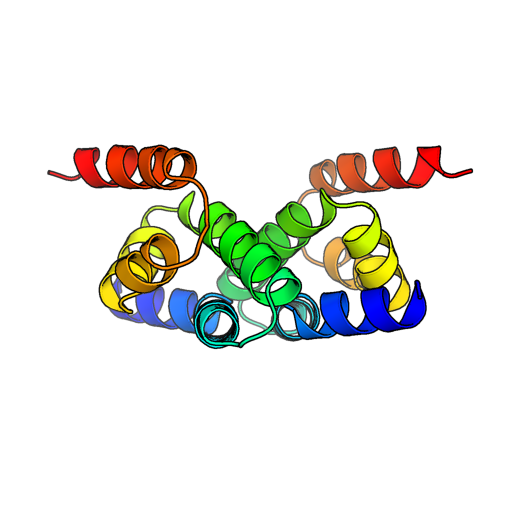 1 83.5 7 GLY B CA 1
ATOM 655 C C . GLY B 1 7 ? -8.242 12.906 -0.791 1 83.5 7 GLY B C 1
ATOM 656 O O . GLY B 1 7 ? -7.703 12.234 -1.673 1 83.5 7 GLY B O 1
ATOM 657 N N . ILE B 1 8 ? -7.656 13.375 0.17 1 84.38 8 ILE B N 1
ATOM 658 C CA . ILE B 1 8 ? -6.215 13.203 0.323 1 84.38 8 ILE B CA 1
ATOM 659 C C . ILE B 1 8 ? -5.891 11.727 0.543 1 84.38 8 ILE B C 1
ATOM 661 O O . ILE B 1 8 ? -4.98 11.188 -0.086 1 84.38 8 ILE B O 1
ATOM 665 N N . ALA B 1 9 ? -6.688 11.125 1.395 1 85.81 9 ALA B N 1
ATOM 666 C CA . ALA B 1 9 ? -6.488 9.703 1.637 1 85.81 9 ALA B CA 1
ATOM 667 C C . ALA B 1 9 ? -6.707 8.891 0.361 1 85.81 9 ALA B C 1
ATOM 669 O O . ALA B 1 9 ? -5.891 8.031 0.019 1 85.81 9 ALA B O 1
ATOM 670 N N . TYR B 1 10 ? -7.754 9.242 -0.357 1 90.81 10 TYR B N 1
ATOM 671 C CA . TYR B 1 10 ? -8.094 8.523 -1.581 1 90.81 10 TYR B CA 1
ATOM 672 C C . TYR B 1 10 ? -6.988 8.664 -2.621 1 90.81 10 TYR B C 1
ATOM 674 O O . TYR B 1 10 ? -6.535 7.672 -3.195 1 90.81 10 TYR B O 1
ATOM 682 N N . ASN B 1 11 ? -6.461 9.852 -2.695 1 85.56 11 ASN B N 1
ATOM 683 C CA . ASN B 1 11 ? -5.402 10.117 -3.666 1 85.56 11 ASN B CA 1
ATOM 684 C C . ASN B 1 11 ? -4.043 9.664 -3.143 1 85.56 11 ASN B C 1
ATOM 686 O O . ASN B 1 11 ? -3.092 9.523 -3.914 1 85.56 11 ASN B O 1
ATOM 690 N N . GLY B 1 12 ? -3.979 9.445 -1.833 1 86.19 12 GLY B N 1
ATOM 691 C CA . GLY B 1 12 ? -2.738 9.109 -1.152 1 86.19 12 GLY B CA 1
ATOM 692 C C . GLY B 1 12 ? -2.455 7.621 -1.123 1 86.19 12 GLY B C 1
ATOM 693 O O . GLY B 1 12 ? -1.992 7.09 -0.111 1 86.19 12 GLY B O 1
ATOM 694 N N . GLY B 1 13 ? -2.82 6.898 -2.117 1 92.19 13 GLY B N 1
ATOM 695 C CA . GLY B 1 13 ? -2.436 5.5 -2.213 1 92.19 13 GLY B CA 1
ATOM 696 C C . GLY B 1 13 ? -3.621 4.562 -2.334 1 92.19 13 GLY B C 1
ATOM 697 O O . GLY B 1 13 ? -3.523 3.504 -2.959 1 92.19 13 GLY B O 1
ATOM 698 N N . ILE B 1 14 ? -4.723 4.973 -1.895 1 94.88 14 ILE B N 1
ATOM 699 C CA . ILE B 1 14 ? -5.871 4.074 -1.859 1 94.88 14 ILE B CA 1
ATOM 700 C C . ILE B 1 14 ? -6.391 3.844 -3.277 1 94.88 14 ILE B C 1
ATOM 702 O O . ILE B 1 14 ? -6.621 2.703 -3.684 1 94.88 14 ILE B O 1
ATOM 706 N N . GLU B 1 15 ? -6.492 4.875 -4.02 1 95.12 15 GLU B N 1
ATOM 707 C CA . GLU B 1 15 ? -7.078 4.773 -5.355 1 95.12 15 GLU B CA 1
ATOM 708 C C . GLU B 1 15 ? -6.262 3.836 -6.242 1 95.12 15 GLU B C 1
ATOM 710 O 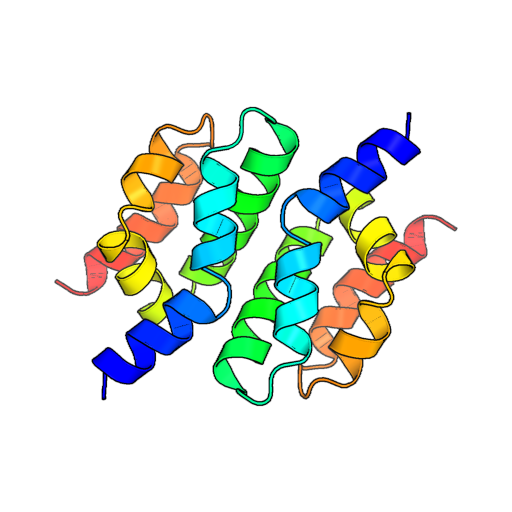O . GLU B 1 15 ? -6.805 2.9 -6.832 1 95.12 15 GLU B O 1
ATOM 715 N N . PRO B 1 16 ? -4.996 4.109 -6.363 1 95.38 16 PRO B N 1
ATOM 716 C CA . PRO B 1 16 ? -4.258 3.193 -7.234 1 95.38 16 PRO B CA 1
ATOM 717 C C . PRO B 1 16 ? -4.289 1.751 -6.734 1 95.38 16 PRO B C 1
ATOM 719 O O . PRO B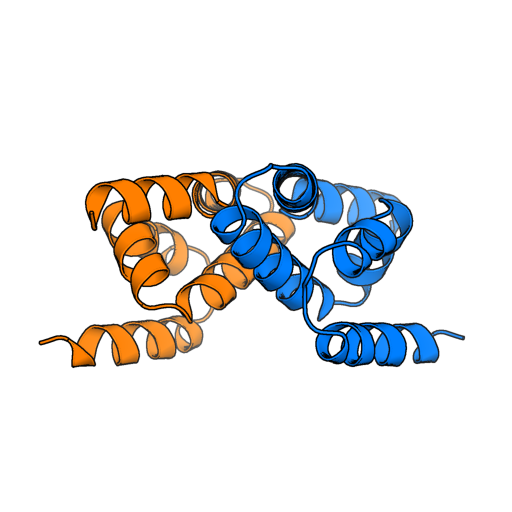 1 16 ? -4.32 0.815 -7.535 1 95.38 16 PRO B O 1
ATOM 722 N N . LEU B 1 17 ? -4.293 1.539 -5.484 1 95.56 17 LEU B N 1
ATOM 723 C CA . LEU B 1 17 ? -4.32 0.185 -4.941 1 95.56 17 LEU B CA 1
ATOM 724 C C . LEU B 1 17 ? -5.672 -0.473 -5.199 1 95.56 17 LEU B C 1
ATOM 726 O O . LEU B 1 17 ? -5.742 -1.668 -5.496 1 95.56 17 LEU B O 1
ATOM 730 N N . LEU B 1 18 ? -6.734 0.307 -5.133 1 94.44 18 LEU B N 1
ATOM 731 C CA . LEU B 1 18 ? -8.055 -0.222 -5.453 1 94.44 18 LEU B CA 1
ATOM 732 C C . LEU B 1 18 ? -8.141 -0.624 -6.922 1 94.44 18 LEU B C 1
ATOM 734 O O . LEU B 1 18 ? -8.734 -1.65 -7.254 1 94.44 18 LEU B O 1
ATOM 738 N N . LYS B 1 19 ? -7.59 0.135 -7.738 1 93.69 19 LYS B N 1
ATOM 739 C CA . LYS B 1 19 ? -7.574 -0.174 -9.164 1 93.69 19 LYS B CA 1
ATOM 740 C C . LYS B 1 19 ? -6.832 -1.481 -9.438 1 93.69 19 LYS B C 1
ATOM 742 O O . LYS B 1 19 ? -7.25 -2.27 -10.289 1 93.69 19 LYS B O 1
ATOM 747 N N . LEU B 1 20 ? -5.832 -1.727 -8.734 1 93.12 20 LEU B N 1
ATOM 748 C CA . LEU B 1 20 ? -5.02 -2.926 -8.922 1 93.12 20 LEU B CA 1
ATOM 749 C C . LEU B 1 20 ? -5.773 -4.168 -8.453 1 93.12 20 LEU B C 1
ATOM 751 O O . LEU B 1 20 ? -5.457 -5.285 -8.867 1 93.12 20 LEU B O 1
ATOM 755 N N . LEU B 1 21 ? -6.785 -4.008 -7.57 1 90.62 21 LEU B N 1
ATOM 756 C CA . LEU B 1 21 ? -7.602 -5.145 -7.148 1 90.62 21 LEU B CA 1
ATOM 757 C C . LEU B 1 21 ? -8.391 -5.707 -8.32 1 90.62 21 LEU B C 1
ATOM 759 O O . LEU B 1 21 ? -8.805 -6.871 -8.297 1 90.62 21 LEU B O 1
ATOM 763 N N . GLY B 1 22 ? -8.555 -4.855 -9.281 1 88.62 22 GLY B N 1
ATOM 764 C CA . GLY B 1 22 ? -9.352 -5.277 -10.422 1 88.62 22 GLY B CA 1
ATOM 765 C C . GLY B 1 22 ? -8.547 -6.012 -11.477 1 88.62 22 GLY B C 1
ATOM 766 O O . GLY B 1 22 ? -9.102 -6.473 -12.484 1 88.62 22 GLY B O 1
ATOM 767 N N . THR B 1 23 ? -7.367 -6.152 -11.289 1 87.56 23 THR B N 1
ATOM 768 C CA . THR B 1 23 ? -6.516 -6.805 -12.281 1 87.56 23 THR B CA 1
ATOM 769 C C . THR B 1 23 ? -6.688 -8.32 -12.227 1 87.56 23 THR B C 1
ATOM 771 O O . THR B 1 23 ? -7.148 -8.867 -11.227 1 87.56 23 THR B O 1
ATOM 774 N N . LYS B 1 24 ? -6.258 -9.031 -13.336 1 85.94 24 LYS B N 1
ATOM 775 C CA . LYS B 1 24 ? -6.406 -10.484 -13.422 1 85.94 24 LYS B CA 1
ATOM 776 C C . LYS B 1 24 ? -5.184 -11.195 -12.852 1 85.94 24 LYS B C 1
ATOM 778 O O . LYS B 1 24 ? -5.191 -12.414 -12.68 1 85.94 24 LYS B O 1
ATOM 783 N N . ASN B 1 25 ? -4.246 -10.492 -12.484 1 87.56 25 ASN B N 1
ATOM 784 C CA . ASN B 1 25 ? -3.043 -11.094 -11.922 1 87.56 25 ASN B CA 1
ATOM 785 C C . ASN B 1 25 ? -3.166 -11.273 -10.406 1 87.56 25 ASN B C 1
ATOM 787 O O . ASN B 1 25 ? -3.283 -10.297 -9.672 1 87.56 25 ASN B O 1
ATOM 791 N N . THR B 1 26 ? -3.072 -12.523 -9.992 1 87.5 26 THR B N 1
ATOM 792 C CA . THR B 1 26 ? -3.314 -12.859 -8.594 1 87.5 26 THR B CA 1
ATOM 793 C C . THR B 1 26 ? -2.242 -12.242 -7.699 1 87.5 26 THR B C 1
ATOM 795 O O . THR B 1 26 ? -2.533 -11.805 -6.586 1 87.5 26 THR B O 1
ATOM 798 N N . SER B 1 27 ? -1.021 -12.242 -8.094 1 87.06 27 SER B N 1
ATOM 799 C CA . SER B 1 27 ? 0.061 -11.688 -7.293 1 87.06 27 SER B CA 1
ATOM 800 C C . SER B 1 27 ? -0.127 -10.188 -7.082 1 87.06 27 SER B C 1
ATOM 802 O O . SER B 1 27 ? 0.097 -9.68 -5.98 1 87.06 27 SER B O 1
ATOM 804 N N . VAL B 1 28 ? -0.571 -9.547 -8.125 1 90.62 28 VAL B N 1
ATOM 805 C CA . VAL B 1 28 ? -0.822 -8.117 -8.055 1 90.62 28 VAL B CA 1
ATOM 806 C C . VAL B 1 28 ? -2.01 -7.844 -7.133 1 90.62 28 VAL B C 1
ATOM 808 O O . VAL B 1 28 ? -1.961 -6.941 -6.293 1 90.62 28 VAL B O 1
ATOM 811 N N . GLN B 1 29 ? -3.016 -8.672 -7.25 1 89.12 29 GLN B N 1
ATOM 812 C CA . GLN B 1 29 ? -4.188 -8.539 -6.391 1 89.12 29 GLN B CA 1
ATOM 813 C C . GLN B 1 29 ? -3.822 -8.734 -4.922 1 89.12 29 GLN B C 1
ATOM 815 O O . GLN B 1 29 ? -4.301 -8.008 -4.055 1 89.12 29 GLN B O 1
ATOM 820 N N . HIS B 1 30 ? -3.008 -9.656 -4.707 1 88.56 30 HIS B N 1
ATOM 821 C CA . HIS B 1 30 ? -2.576 -9.953 -3.348 1 88.56 30 HIS B CA 1
ATOM 822 C C . HIS B 1 30 ? -1.794 -8.797 -2.746 1 88.56 30 HIS B C 1
ATOM 824 O O . HIS B 1 30 ? -2.057 -8.383 -1.612 1 88.56 30 HIS B O 1
ATOM 830 N N . ASN B 1 31 ? -0.815 -8.312 -3.422 1 91.25 31 ASN B N 1
ATOM 831 C CA . ASN B 1 31 ? -0.037 -7.172 -2.951 1 91.25 31 ASN B CA 1
ATOM 832 C C . ASN B 1 31 ? -0.927 -5.965 -2.66 1 91.25 31 ASN B C 1
ATOM 834 O O . ASN B 1 31 ? -0.783 -5.316 -1.622 1 91.25 31 ASN B O 1
ATOM 838 N N . ALA B 1 32 ? -1.851 -5.699 -3.576 1 93.44 32 ALA B N 1
ATOM 839 C CA . ALA B 1 32 ? -2.744 -4.555 -3.418 1 93.44 32 ALA B CA 1
ATOM 840 C C . ALA B 1 32 ? -3.625 -4.715 -2.182 1 93.44 32 ALA B C 1
ATOM 842 O O . ALA B 1 32 ? -3.787 -3.773 -1.402 1 93.44 32 ALA B O 1
ATOM 843 N N . SER B 1 33 ? -4.141 -5.926 -2.01 1 91.5 33 SER B N 1
ATOM 844 C CA . SER B 1 33 ? -4.988 -6.18 -0.849 1 91.5 33 SER B CA 1
ATOM 845 C C . SER B 1 33 ? -4.211 -5.996 0.452 1 91.5 33 SER B C 1
ATOM 847 O O . SER B 1 33 ? -4.719 -5.398 1.403 1 91.5 33 SER B O 1
ATOM 849 N N . PHE B 1 34 ? -3.062 -6.441 0.443 1 89.06 34 PHE B N 1
ATOM 850 C CA . PHE B 1 34 ? -2.221 -6.344 1.629 1 89.06 34 PHE B CA 1
ATOM 851 C C . PHE B 1 34 ? -1.954 -4.887 1.983 1 89.06 34 PHE B C 1
ATOM 853 O O . PHE B 1 34 ? -2.064 -4.496 3.148 1 89.06 34 PHE B O 1
ATOM 860 N N . ALA B 1 35 ? -1.543 -4.121 0.992 1 93.75 35 ALA B N 1
ATOM 861 C CA . ALA B 1 35 ? -1.278 -2.699 1.194 1 93.75 35 ALA B CA 1
ATOM 862 C C . ALA B 1 35 ? -2.521 -1.979 1.711 1 93.75 35 ALA B C 1
ATOM 864 O O . ALA B 1 35 ? -2.434 -1.156 2.625 1 93.75 35 ALA B O 1
ATOM 865 N N . LEU B 1 36 ? -3.676 -2.297 1.103 1 93.25 36 LEU B N 1
ATOM 866 C CA . LEU B 1 36 ? -4.926 -1.66 1.51 1 93.25 36 LEU B CA 1
ATOM 867 C C . LEU B 1 36 ? -5.277 -2.023 2.949 1 93.25 36 LEU B C 1
ATOM 869 O O . LEU B 1 36 ? -5.758 -1.179 3.707 1 93.25 36 LEU B O 1
ATOM 873 N N . TYR B 1 37 ? -5.023 -3.209 3.287 1 89.38 37 TYR B N 1
ATOM 874 C CA . TYR B 1 37 ? -5.25 -3.619 4.668 1 89.38 37 TYR B CA 1
ATOM 875 C C . TYR B 1 37 ? -4.352 -2.844 5.625 1 89.38 37 TYR B C 1
ATOM 877 O O . TYR B 1 37 ? -4.777 -2.467 6.719 1 89.38 37 TYR B O 1
ATOM 885 N N . ALA B 1 38 ? -3.16 -2.711 5.293 1 90.06 38 ALA B N 1
ATOM 886 C CA . ALA B 1 38 ? -2.236 -1.923 6.105 1 90.06 38 ALA B CA 1
ATOM 887 C C . ALA B 1 38 ? -2.746 -0.495 6.285 1 90.06 38 ALA B C 1
ATOM 889 O O . ALA B 1 38 ? -2.719 0.045 7.391 1 90.06 38 ALA B O 1
ATOM 890 N N . LEU B 1 39 ? -3.219 0.081 5.219 1 92.25 39 LEU B N 1
ATOM 891 C CA . LEU B 1 39 ? -3.707 1.455 5.266 1 92.25 39 LEU B CA 1
ATOM 892 C C . LEU B 1 39 ? -5 1.545 6.07 1 92.25 39 LEU B C 1
ATOM 894 O O . LEU B 1 39 ? -5.32 2.6 6.621 1 92.25 39 LEU B O 1
ATOM 898 N N . ALA B 1 40 ? -5.711 0.455 6.184 1 90.5 40 ALA B N 1
ATOM 899 C CA . ALA B 1 40 ? -6.996 0.415 6.879 1 90.5 40 ALA B CA 1
ATOM 900 C C . ALA B 1 40 ? -6.797 0.419 8.391 1 90.5 40 ALA B C 1
ATOM 902 O O . ALA B 1 40 ? -7.77 0.464 9.156 1 90.5 40 ALA B O 1
ATOM 903 N N . ASP B 1 41 ? -5.535 0.36 8.781 1 87.25 41 ASP B N 1
ATOM 904 C CA . ASP B 1 41 ? -5.254 0.497 10.203 1 87.25 41 ASP B CA 1
ATOM 905 C C . ASP B 1 41 ? -5.605 1.897 10.703 1 87.25 41 ASP B C 1
ATOM 907 O O . ASP B 1 41 ? -5.727 2.121 11.906 1 87.25 41 ASP B O 1
ATOM 911 N N . ASN B 1 42 ? -5.711 2.809 9.797 1 86.94 42 ASN B N 1
ATOM 912 C CA . ASN B 1 42 ? -6.145 4.172 10.078 1 86.94 42 ASN B CA 1
ATOM 913 C C . ASN B 1 42 ? -7.637 4.352 9.82 1 86.94 42 ASN B C 1
ATOM 915 O O . ASN B 1 42 ? -8.125 4.035 8.734 1 86.94 42 ASN B O 1
ATOM 919 N N . GLU B 1 43 ? -8.32 4.898 10.82 1 86.31 43 GLU B N 1
ATOM 920 C CA . GLU B 1 43 ? -9.773 5.012 10.742 1 86.31 43 GLU B CA 1
ATOM 921 C C . GLU B 1 43 ? -10.195 5.891 9.57 1 86.31 43 GLU B C 1
ATOM 923 O O . GLU B 1 43 ? -11.211 5.625 8.922 1 86.31 43 GLU B O 1
ATOM 928 N N . ASP B 1 44 ? -9.477 6.922 9.281 1 86.88 44 ASP B N 1
ATOM 929 C CA . ASP B 1 44 ? -9.781 7.789 8.148 1 86.88 44 ASP B CA 1
ATOM 930 C C . ASP B 1 44 ? -9.664 7.027 6.832 1 86.88 44 ASP B C 1
ATOM 932 O O . ASP B 1 44 ? -10.508 7.172 5.945 1 86.88 44 ASP B O 1
ATOM 936 N N . ASN B 1 45 ? -8.617 6.234 6.75 1 92 45 ASN B N 1
ATOM 937 C CA . ASN B 1 45 ? -8.422 5.422 5.555 1 92 45 ASN B CA 1
ATOM 938 C C . ASN B 1 45 ? -9.531 4.379 5.406 1 92 45 ASN B C 1
ATOM 940 O O . ASN B 1 45 ? -9.992 4.117 4.293 1 92 45 ASN B O 1
ATOM 944 N N . VAL B 1 46 ? -9.984 3.809 6.527 1 89.75 46 VAL B N 1
ATOM 945 C CA . VAL B 1 46 ? -11.047 2.811 6.496 1 89.75 46 VAL B CA 1
ATOM 946 C C . VAL B 1 46 ? -12.312 3.42 5.898 1 89.75 46 VAL B C 1
ATOM 948 O O . VAL B 1 46 ? -12.945 2.824 5.023 1 89.75 46 VAL B O 1
ATOM 951 N N . ALA B 1 47 ? -12.664 4.512 6.383 1 89.44 47 ALA B N 1
ATOM 952 C CA . ALA B 1 47 ? -13.859 5.191 5.887 1 89.44 47 ALA B CA 1
ATOM 953 C C . ALA B 1 47 ? -13.773 5.438 4.387 1 89.44 47 ALA B C 1
ATOM 955 O O . ALA B 1 47 ? -14.75 5.25 3.658 1 89.44 47 ALA B O 1
ATOM 956 N N . VAL B 1 48 ? -12.625 5.805 3.953 1 91.88 48 VAL B N 1
ATOM 957 C CA . VAL B 1 48 ? -12.43 6.117 2.543 1 91.88 48 VAL B CA 1
ATOM 958 C C . VAL B 1 48 ? -12.508 4.84 1.712 1 91.88 48 VAL B C 1
ATOM 960 O O . VAL B 1 48 ? -13.133 4.82 0.648 1 91.88 48 VAL B O 1
ATOM 963 N N . ILE B 1 49 ? -11.93 3.76 2.164 1 92.06 49 ILE B N 1
ATOM 964 C CA . ILE B 1 49 ? -11.953 2.477 1.472 1 92.06 49 ILE B CA 1
ATOM 965 C C . ILE B 1 49 ? -13.391 1.979 1.359 1 92.06 49 ILE B C 1
ATOM 967 O O . ILE B 1 49 ? -13.82 1.533 0.292 1 92.06 49 ILE B O 1
ATOM 971 N N . ILE B 1 50 ? -14.148 2.113 2.414 1 89.31 50 ILE B N 1
ATOM 972 C CA . ILE B 1 50 ? -15.531 1.671 2.426 1 89.31 50 ILE B CA 1
ATOM 973 C C . ILE B 1 50 ? -16.344 2.504 1.439 1 89.31 50 ILE B C 1
ATOM 975 O O . ILE B 1 50 ? -17.078 1.955 0.614 1 89.31 50 ILE B O 1
ATOM 979 N N . LYS B 1 51 ? -16.188 3.732 1.492 1 91.56 51 LYS B N 1
ATOM 980 C CA . LYS B 1 51 ? -16.938 4.645 0.629 1 91.56 51 LYS B CA 1
ATOM 981 C C . LYS B 1 51 ? -16.594 4.406 -0.84 1 91.56 51 LYS B C 1
ATOM 983 O O . LYS B 1 51 ? -17.469 4.547 -1.709 1 91.56 51 LYS B O 1
ATOM 988 N N . ALA B 1 52 ? -15.391 3.957 -1.142 1 91.88 52 ALA B N 1
ATOM 989 C CA . ALA B 1 52 ? -14.93 3.734 -2.512 1 91.88 52 ALA B CA 1
ATOM 990 C C . ALA B 1 52 ? -15.312 2.34 -2.998 1 91.88 52 ALA B C 1
ATOM 992 O O . ALA B 1 52 ? -14.977 1.952 -4.121 1 91.88 52 ALA B O 1
ATOM 993 N N . GLY B 1 53 ? -15.961 1.55 -2.139 1 88.5 53 GLY B N 1
ATOM 994 C CA . GLY B 1 53 ? -16.375 0.211 -2.527 1 88.5 53 GLY B CA 1
ATOM 995 C C . GLY B 1 53 ? -15.273 -0.822 -2.381 1 88.5 53 GLY B C 1
ATOM 996 O O . GLY B 1 53 ? -15.312 -1.874 -3.021 1 88.5 53 GLY B O 1
ATOM 997 N N . GLY B 1 54 ? -14.312 -0.411 -1.656 1 88.88 54 GLY B N 1
ATOM 998 C CA . GLY B 1 54 ? -13.156 -1.276 -1.493 1 88.88 54 GLY B CA 1
ATOM 999 C C . GLY B 1 54 ? -13.469 -2.553 -0.735 1 88.88 54 GLY B C 1
ATOM 1000 O O . GLY B 1 54 ? -12.891 -3.604 -1.016 1 88.88 54 GLY B O 1
ATOM 1001 N N . PHE B 1 55 ? -14.43 -2.48 0.093 1 81.62 55 PHE B N 1
ATOM 1002 C CA . PHE B 1 55 ? -14.758 -3.639 0.911 1 81.62 55 PHE B CA 1
ATOM 1003 C C . PHE B 1 55 ? -15.281 -4.781 0.044 1 81.62 55 PHE B C 1
ATOM 1005 O O . PHE B 1 55 ? -14.922 -5.941 0.252 1 81.62 55 PHE B O 1
ATOM 1012 N N . GLN B 1 56 ? -16.125 -4.492 -0.821 1 83.62 56 GLN B N 1
ATOM 1013 C CA . GLN B 1 56 ? -16.656 -5.512 -1.718 1 83.62 56 GLN B CA 1
ATOM 1014 C C . GLN B 1 56 ? -15.555 -6.121 -2.582 1 83.62 56 GLN B C 1
ATOM 1016 O O . GLN B 1 56 ? -15.5 -7.336 -2.766 1 83.62 56 GLN B O 1
ATOM 1021 N N . LYS B 1 57 ? -14.688 -5.332 -3.035 1 83.31 57 LYS B N 1
ATOM 1022 C CA . LYS B 1 57 ? -13.602 -5.789 -3.902 1 83.31 57 LYS B CA 1
ATOM 1023 C C . LYS B 1 57 ? -12.617 -6.668 -3.133 1 83.31 57 LYS B C 1
ATOM 1025 O O . LYS B 1 57 ? -12.109 -7.656 -3.668 1 83.31 57 LYS B O 1
ATOM 1030 N N . LEU B 1 58 ? -12.367 -6.301 -1.951 1 84.56 58 LEU B N 1
ATOM 1031 C CA . LEU B 1 58 ? -11.461 -7.059 -1.103 1 84.56 58 LEU B CA 1
ATOM 1032 C C . LEU B 1 58 ? -12.062 -8.406 -0.728 1 84.56 58 LEU B C 1
ATOM 1034 O O . LEU B 1 58 ? -11.344 -9.406 -0.636 1 84.56 58 LEU B O 1
ATOM 1038 N N . HIS B 1 59 ? -13.297 -8.406 -0.482 1 75.19 59 HIS B N 1
ATOM 1039 C CA . HIS B 1 59 ? -14.016 -9.625 -0.144 1 75.19 59 HIS B CA 1
ATOM 1040 C C . HIS B 1 59 ? -14.102 -10.562 -1.341 1 75.19 59 HIS B C 1
ATOM 1042 O O . HIS B 1 59 ? -13.992 -11.781 -1.187 1 75.19 59 HIS B O 1
ATOM 1048 N N . GLU B 1 60 ? -14.352 -10.047 -2.436 1 71.69 60 GLU B N 1
ATOM 1049 C CA . GLU B 1 60 ? -14.461 -10.852 -3.648 1 71.69 60 GLU B CA 1
ATOM 1050 C C . GLU B 1 60 ? -13.109 -11.445 -4.039 1 71.69 60 GLU B C 1
ATOM 1052 O O . GLU B 1 60 ? -13.047 -12.508 -4.66 1 71.69 60 GLU B O 1
ATOM 1057 N N . GLY B 1 61 ? -12.211 -10.711 -3.629 1 60.75 61 GLY B N 1
ATOM 1058 C CA . GLY B 1 61 ? -10.898 -11.273 -3.916 1 60.75 61 GLY B CA 1
ATOM 1059 C C . GLY B 1 61 ? -10.523 -12.414 -2.984 1 60.75 61 GLY B C 1
ATOM 1060 O O . GLY B 1 61 ? -11.211 -12.664 -1.99 1 60.75 61 GLY B O 1
ATOM 1061 N N . HIS B 1 62 ? -10.078 -13.516 -3.406 1 55.72 62 HIS B N 1
ATOM 1062 C CA . HIS B 1 62 ? -9.656 -14.703 -2.672 1 55.72 62 HIS B CA 1
ATOM 1063 C C . HIS B 1 62 ? -8.891 -14.32 -1.405 1 55.72 62 HIS B C 1
ATOM 1065 O O . HIS B 1 62 ? -8.031 -15.078 -0.946 1 55.72 62 HIS B O 1
ATOM 1071 N N . PHE B 1 63 ? -9.062 -13.117 -1.014 1 55.22 63 PHE B N 1
ATOM 1072 C CA . PHE B 1 63 ? -8.203 -12.758 0.11 1 55.22 63 PHE B CA 1
ATOM 1073 C C . PHE B 1 63 ? -8.883 -13.094 1.435 1 55.22 63 PHE B C 1
ATOM 1075 O O . PHE B 1 63 ? -10.102 -13 1.552 1 55.22 63 PHE B O 1
ATOM 1082 N N . ASN B 1 64 ? -8.258 -13.836 2.248 1 52.53 64 ASN B N 1
ATOM 1083 C CA . ASN B 1 64 ? -8.664 -14.508 3.475 1 52.53 64 ASN B CA 1
ATOM 1084 C C . ASN B 1 64 ? -9.461 -13.578 4.383 1 52.53 64 ASN B C 1
ATOM 1086 O O . ASN B 1 64 ? -9.109 -12.406 4.539 1 52.53 64 ASN B O 1
ATOM 1090 N N . ALA B 1 65 ? -10.695 -13.984 4.746 1 46.09 65 ALA B N 1
ATOM 1091 C CA . ALA B 1 65 ? -11.695 -13.578 5.727 1 46.09 65 ALA B CA 1
ATOM 1092 C C . ALA B 1 65 ? -11.047 -12.938 6.945 1 46.09 65 ALA B C 1
ATOM 1094 O O . ALA B 1 65 ? -11.617 -12.023 7.555 1 46.09 65 ALA B O 1
ATOM 1095 N N . GLN B 1 66 ? -9.953 -13.367 7.281 1 51.06 66 GLN B N 1
ATOM 1096 C CA . GLN B 1 66 ? -9.422 -12.945 8.57 1 51.06 66 GLN B CA 1
ATOM 1097 C C . GLN B 1 66 ? -9.07 -11.461 8.562 1 51.06 66 GLN B C 1
ATOM 1099 O O . GLN B 1 66 ? -9.07 -10.812 9.617 1 51.06 66 GLN B O 1
ATOM 1104 N N . L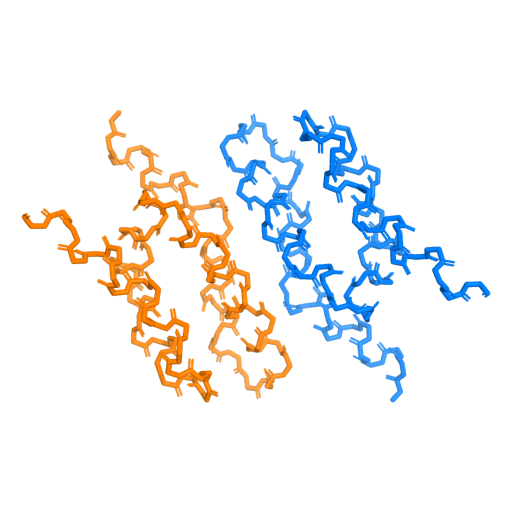EU B 1 67 ? -8.688 -10.961 7.5 1 50.78 67 LEU B N 1
ATOM 1105 C CA . LEU B 1 67 ? -8.273 -9.57 7.398 1 50.78 67 LEU B CA 1
ATOM 1106 C C . LEU B 1 67 ? -9.453 -8.633 7.621 1 50.78 67 LEU B C 1
ATOM 1108 O O . LEU B 1 67 ? -9.305 -7.566 8.227 1 50.78 67 LEU B O 1
ATOM 1112 N N . PHE B 1 68 ? -10.594 -9.086 7.16 1 52.75 68 PHE B N 1
ATOM 1113 C CA . PHE B 1 68 ? -11.789 -8.266 7.324 1 52.75 68 PHE B CA 1
ATOM 1114 C C . PHE B 1 68 ? -12.18 -8.164 8.789 1 52.75 68 PHE B C 1
ATOM 1116 O O . PHE B 1 68 ? -12.75 -7.16 9.227 1 52.75 68 PHE B O 1
ATOM 1123 N N . ILE B 1 69 ? -11.711 -9.086 9.453 1 54.12 69 ILE B N 1
ATOM 1124 C CA . ILE B 1 69 ? -12.117 -9.031 10.852 1 54.12 69 ILE B CA 1
ATOM 1125 C C . ILE B 1 69 ? -11.508 -7.793 11.516 1 54.12 69 ILE B C 1
ATOM 1127 O O . ILE B 1 69 ? -12.156 -7.141 12.336 1 54.12 69 ILE B O 1
ATOM 1131 N N . LYS B 1 70 ? -10.328 -7.562 11.094 1 53 70 LYS B N 1
ATOM 1132 C CA . LYS B 1 70 ? -9.711 -6.422 11.766 1 53 70 LYS B CA 1
ATOM 1133 C C . LYS B 1 70 ? -10.406 -5.121 11.383 1 53 70 LYS B C 1
ATOM 1135 O O . LYS B 1 70 ? -10.586 -4.234 12.219 1 53 70 LYS B O 1
ATOM 1140 N N . VAL B 1 71 ? -10.836 -5.129 10.18 1 53.5 71 VAL B N 1
ATOM 1141 C CA . VAL B 1 71 ? -11.484 -3.908 9.703 1 53.5 71 VAL B CA 1
ATOM 1142 C C . VAL B 1 71 ? -12.867 -3.773 10.344 1 53.5 71 VAL B C 1
ATOM 1144 O O . VAL B 1 71 ? -13.281 -2.672 10.695 1 53.5 71 VAL B O 1
ATOM 1147 N N . THR B 1 72 ? -13.547 -4.906 10.336 1 54 72 THR B N 1
ATOM 1148 C CA . THR B 1 72 ? -14.898 -4.875 10.875 1 54 72 THR B CA 1
ATOM 1149 C C . THR B 1 72 ? -14.883 -4.543 12.367 1 54 72 THR B C 1
ATOM 1151 O O . THR B 1 72 ? -15.805 -3.91 12.875 1 54 72 THR B O 1
ATOM 1154 N N . ASN B 1 73 ? -13.836 -5.051 12.844 1 53.84 73 ASN B N 1
ATOM 1155 C CA . ASN B 1 73 ? -13.82 -4.758 14.273 1 53.84 73 ASN B CA 1
ATOM 1156 C C . ASN B 1 73 ? -13.578 -3.273 14.539 1 53.84 73 ASN B C 1
ATOM 1158 O O . ASN B 1 73 ? -14.078 -2.723 15.523 1 53.84 73 ASN 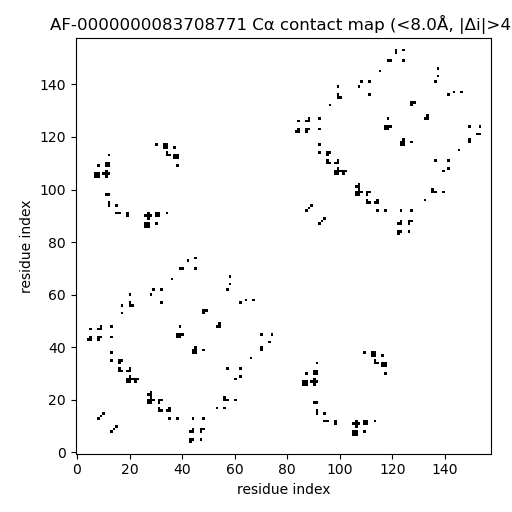B O 1
ATOM 1162 N N . ARG B 1 74 ? -12.914 -2.826 13.672 1 49.38 74 ARG B N 1
ATOM 1163 C CA . ARG B 1 74 ? -12.656 -1.403 13.867 1 49.38 74 ARG B CA 1
ATOM 1164 C C . ARG B 1 74 ? -13.852 -0.567 13.422 1 49.38 74 ARG B C 1
ATOM 1166 O O . ARG B 1 74 ? -14.07 0.531 13.938 1 49.38 74 ARG B O 1
ATOM 1173 N N . THR B 1 75 ? -14.445 -0.899 12.422 1 49.19 75 THR B N 1
ATOM 1174 C CA . THR B 1 75 ? -15.672 -0.203 12.055 1 49.19 75 THR B CA 1
ATOM 1175 C C . THR B 1 75 ? -16.75 -0.404 13.117 1 49.19 75 THR B C 1
ATOM 1177 O O . THR B 1 75 ? -17.719 0.354 13.18 1 49.19 75 THR B O 1
ATOM 1180 N N . SER B 1 76 ? -16.672 -1.484 13.695 1 45.22 76 SER B N 1
ATOM 1181 C CA . SER B 1 76 ? -17.703 -1.666 14.703 1 45.22 76 SER B CA 1
ATOM 1182 C C . SER B 1 76 ? -17.594 -0.626 15.812 1 45.22 76 SER B C 1
ATOM 1184 O O . SER B 1 76 ? -18.516 -0.449 16.609 1 45.22 76 SER B O 1
ATOM 1186 N N . PHE B 1 77 ? -16.516 -0.063 16.031 1 38.38 77 PHE B N 1
ATOM 1187 C CA . PHE B 1 77 ? -16.5 0.803 17.203 1 38.38 77 PHE B CA 1
ATOM 1188 C C . PHE B 1 77 ? -17.234 2.107 16.922 1 38.38 77 PHE B C 1
ATOM 1190 O O . PHE B 1 77 ? -17.75 2.744 17.844 1 38.38 77 PHE B O 1
ATOM 1197 N N . SER B 1 78 ? -17.094 2.668 15.773 1 37.97 78 SER B N 1
ATOM 1198 C CA . SER B 1 78 ? -17.672 4.004 15.781 1 37.97 78 SER B CA 1
ATOM 1199 C C . SER B 1 78 ? -19.203 3.939 15.789 1 37.97 78 SER B C 1
ATOM 1201 O O . SER B 1 78 ? -19.875 4.973 15.711 1 37.97 78 SER B O 1
ATOM 1203 N N . HIS B 1 79 ? -19.875 2.828 16.078 1 29.53 79 HIS B N 1
ATOM 1204 C CA . HIS B 1 79 ? -21.266 3.141 16.328 1 29.53 79 HIS B CA 1
ATOM 1205 C C . HIS B 1 79 ? -21.469 3.678 17.734 1 29.53 79 HIS B C 1
ATOM 1207 O O . HIS B 1 79 ? -20.797 3.24 18.672 1 29.53 79 HIS B O 1
#

Organism: NCBI:txid97028